Protein AF-L0PFC4-F1 (afdb_monomer_lite)

InterPro domains:
  IPR007235 Glycosyl transferase, family 28, C-terminal [PF04101] (6-121)
  IPR052474 UDP-N-acetylglucosamine transferase subunit [PTHR47043] (3-132)

Foldseek 3Di:
DPQAAEEEEEAPQDADLLSLVLCLDPVNLVVCVVVRHQEYEYARAVNVVSVVPRDHDPSHHYHYDHDDDCVLVSLLSHQEYEYALDPVVLVSNVVNLHAYEYEYDPVPDDPVSVVVVVVCVVVVSYHYDYRDDDD

Sequence (135 aa):
MVKEKTVFVTVGSTRFDALISSIQQKEVQKALIAHGFSKILVQYGNSQNIFNNWESVEGLKVNGFDYSKDIEKAFKESDLIISHAGSGSIIEALELKKQLIVVVNETLMDNHQIELTEEMSRQKYLISSTPKYST

Secondary structure (DSSP, 8-state):
-PPPEEEEEE-TTS--HHHHHHHTSHHHHHHHHHTTEEEEEEE-TT-HHHHHT--PPTT-EEEEE-SSS-HHHHHHH-SEEEEES-HHHHHHHHHTT-EEEEE--TTT--HHHHHHHHHHHHTTSEEEE-PPP--

Radius of gyration: 14.11 Å; chains: 1; bounding box: 44×32×33 Å

pLDDT: mean 78.49, std 12.27, range [37.41, 93.62]

Structure (mmCIF, N/CA/C/O backbone):
data_AF-L0PFC4-F1
#
_entry.id   AF-L0PFC4-F1
#
loop_
_atom_site.group_PDB
_atom_site.id
_atom_site.type_symbol
_atom_site.label_atom_id
_atom_site.label_alt_id
_atom_site.label_comp_id
_atom_site.label_asym_id
_atom_site.label_entity_id
_atom_site.label_seq_id
_atom_site.pdbx_PDB_ins_code
_atom_site.Cartn_x
_atom_site.Cartn_y
_atom_site.Cartn_z
_atom_site.occupancy
_atom_site.B_iso_or_equiv
_atom_site.auth_seq_id
_atom_site.auth_comp_id
_atom_site.auth_asym_id
_atom_site.auth_atom_id
_atom_site.pdbx_PDB_model_num
ATOM 1 N N . MET A 1 1 ? -23.587 3.513 11.338 1.00 47.47 1 MET A N 1
ATOM 2 C CA . MET A 1 1 ? -22.919 3.602 10.021 1.00 47.47 1 MET A CA 1
ATOM 3 C C . MET A 1 1 ? -21.696 2.703 10.079 1.00 47.47 1 MET A C 1
ATOM 5 O O . MET A 1 1 ? -20.915 2.859 11.008 1.00 47.47 1 MET A O 1
ATOM 9 N N . VAL A 1 2 ? -21.576 1.713 9.192 1.00 56.19 2 VAL A N 1
ATOM 10 C CA . VAL A 1 2 ? -20.377 0.858 9.132 1.00 56.19 2 VAL A CA 1
ATOM 11 C C . VAL A 1 2 ? -19.237 1.725 8.600 1.00 56.19 2 VAL A C 1
ATOM 13 O O . VAL A 1 2 ? -19.397 2.363 7.562 1.00 56.19 2 VAL A O 1
ATOM 16 N N . LYS A 1 3 ? -18.128 1.821 9.338 1.00 66.62 3 LYS A N 1
ATOM 17 C CA . LYS A 1 3 ? -16.941 2.564 8.898 1.00 66.62 3 LYS A CA 1
ATOM 18 C C . LYS A 1 3 ? -16.379 1.864 7.654 1.00 66.62 3 LYS A C 1
ATOM 20 O O . LYS A 1 3 ? -16.064 0.678 7.729 1.00 66.62 3 LYS A O 1
ATOM 25 N N . GLU A 1 4 ? -16.286 2.572 6.529 1.00 83.25 4 GLU A N 1
ATOM 26 C CA . GLU A 1 4 ? -15.626 2.061 5.321 1.00 83.25 4 GLU A CA 1
ATOM 27 C C . GLU A 1 4 ? -14.150 1.793 5.646 1.00 83.25 4 GLU A C 1
ATOM 29 O O . GLU A 1 4 ? -13.442 2.713 6.066 1.00 83.25 4 GLU A O 1
ATOM 34 N N . LYS A 1 5 ? -13.684 0.547 5.482 1.00 91.06 5 LYS A N 1
ATOM 35 C CA . LYS A 1 5 ? -12.264 0.235 5.671 1.00 91.06 5 LYS A CA 1
ATOM 36 C C . LYS A 1 5 ? -11.475 0.612 4.426 1.00 91.06 5 LYS A C 1
ATOM 38 O O . LYS A 1 5 ? -11.819 0.179 3.321 1.00 91.06 5 LYS A O 1
ATOM 43 N N . THR A 1 6 ? -10.404 1.376 4.620 1.00 93.00 6 THR A N 1
ATOM 44 C CA . THR A 1 6 ? -9.578 1.905 3.529 1.00 93.00 6 THR A CA 1
ATOM 45 C C . THR A 1 6 ? -8.196 1.266 3.516 1.00 93.00 6 THR A C 1
ATOM 47 O O . THR A 1 6 ? -7.501 1.251 4.534 1.00 93.00 6 THR A O 1
ATOM 50 N N . VAL A 1 7 ? -7.786 0.783 2.344 1.00 93.62 7 VAL A N 1
ATOM 51 C CA . VAL A 1 7 ? -6.409 0.369 2.055 1.00 93.62 7 VAL A CA 1
ATOM 52 C C . VAL A 1 7 ? -5.685 1.528 1.391 1.00 93.62 7 VAL A C 1
ATOM 54 O O . VAL A 1 7 ? -6.167 2.056 0.390 1.00 93.62 7 VAL A O 1
ATOM 57 N N . PHE A 1 8 ? -4.531 1.910 1.919 1.00 92.81 8 PHE A N 1
ATOM 58 C CA . PHE A 1 8 ? -3.635 2.858 1.276 1.00 92.81 8 PHE A CA 1
ATOM 59 C C . PHE A 1 8 ? -2.464 2.114 0.637 1.00 92.81 8 PHE A C 1
ATOM 61 O O . PHE A 1 8 ? -1.798 1.325 1.296 1.00 92.81 8 PHE A O 1
ATOM 68 N N . VAL A 1 9 ? -2.218 2.348 -0.647 1.00 91.12 9 VAL A N 1
ATOM 69 C CA . VAL A 1 9 ? -1.109 1.758 -1.399 1.00 91.12 9 VAL A CA 1
ATOM 70 C C . VAL A 1 9 ? -0.160 2.874 -1.801 1.00 91.12 9 VAL A C 1
ATOM 72 O O . VAL A 1 9 ? -0.593 3.830 -2.440 1.00 91.12 9 VAL A O 1
ATOM 75 N N . THR A 1 10 ? 1.123 2.758 -1.466 1.00 88.38 10 THR A N 1
ATOM 76 C CA . THR A 1 10 ? 2.134 3.760 -1.828 1.00 88.38 10 THR A CA 1
ATOM 77 C C . THR A 1 10 ? 3.365 3.145 -2.480 1.00 88.38 10 THR A C 1
ATOM 79 O O . THR A 1 10 ? 3.970 2.199 -1.972 1.00 88.38 10 THR A O 1
ATOM 82 N N . VAL A 1 11 ? 3.767 3.724 -3.613 1.00 84.06 11 VAL A N 1
ATOM 83 C CA . VAL A 1 11 ? 5.046 3.421 -4.276 1.00 84.06 11 VAL A CA 1
ATOM 84 C C . VAL A 1 11 ? 6.226 4.191 -3.663 1.00 84.06 11 VAL A C 1
ATOM 86 O O . VAL A 1 11 ? 7.367 3.994 -4.062 1.00 84.06 11 VAL A O 1
ATOM 89 N N . GLY A 1 12 ? 5.987 5.040 -2.658 1.00 77.62 12 GLY A N 1
ATOM 90 C CA . GLY A 1 12 ? 7.002 5.911 -2.067 1.00 77.62 12 GLY A CA 1
ATOM 91 C C . GLY A 1 12 ? 7.402 7.054 -3.003 1.00 77.62 12 GLY A C 1
ATOM 92 O O . GLY A 1 12 ? 6.551 7.653 -3.656 1.00 77.62 12 GLY A O 1
ATOM 93 N N . SER A 1 13 ? 8.696 7.378 -3.049 1.00 71.88 13 SER A N 1
ATOM 94 C CA . SER A 1 13 ? 9.275 8.427 -3.906 1.00 71.88 13 SER A CA 1
ATOM 95 C C . SER A 1 13 ? 9.728 7.922 -5.280 1.00 71.88 13 SER A C 1
ATOM 97 O O . SER A 1 13 ? 10.154 8.714 -6.119 1.00 71.88 13 SER A O 1
ATOM 99 N N . THR A 1 14 ? 9.642 6.615 -5.530 1.00 72.56 14 THR A N 1
ATOM 100 C CA . THR A 1 14 ? 10.108 5.973 -6.763 1.00 72.56 14 THR A CA 1
ATOM 101 C C . THR A 1 14 ? 8.937 5.411 -7.567 1.00 72.56 14 THR A C 1
ATOM 103 O O . THR A 1 14 ? 7.791 5.382 -7.117 1.00 72.56 14 THR A O 1
ATOM 106 N N . ARG A 1 15 ? 9.198 5.028 -8.820 1.00 77.88 15 ARG A N 1
ATOM 107 C CA . ARG A 1 15 ? 8.222 4.338 -9.670 1.00 77.88 15 ARG A CA 1
ATOM 108 C C . ARG A 1 15 ? 8.227 2.851 -9.315 1.00 77.88 15 ARG A C 1
ATOM 110 O O . ARG A 1 15 ? 9.290 2.236 -9.329 1.00 77.88 15 ARG A O 1
ATOM 117 N N . PHE A 1 16 ? 7.056 2.272 -9.048 1.00 79.69 16 PHE A N 1
ATOM 118 C CA . PHE A 1 16 ? 6.927 0.838 -8.773 1.00 79.69 16 PHE A CA 1
ATOM 119 C C . PHE A 1 16 ? 5.680 0.238 -9.428 1.00 79.69 16 PHE A C 1
ATOM 121 O O . PHE A 1 16 ? 4.680 -0.094 -8.792 1.00 79.69 16 PHE A O 1
ATOM 128 N N . ASP A 1 17 ? 5.779 0.077 -10.741 1.00 84.31 17 ASP A N 1
ATOM 129 C CA . ASP A 1 17 ? 4.722 -0.439 -11.608 1.00 84.31 17 ASP A CA 1
ATOM 130 C C . ASP A 1 17 ? 4.210 -1.821 -11.192 1.00 84.31 17 ASP A C 1
ATOM 132 O O . ASP A 1 17 ? 3.006 -2.084 -11.241 1.00 84.31 17 ASP A O 1
ATOM 136 N N . ALA A 1 18 ? 5.116 -2.705 -10.762 1.00 82.50 18 ALA A N 1
ATOM 137 C CA . ALA A 1 18 ? 4.769 -4.073 -10.393 1.00 82.50 18 ALA A CA 1
ATOM 138 C C . ALA A 1 18 ? 3.871 -4.127 -9.149 1.00 82.50 18 ALA A C 1
ATOM 140 O O . ALA A 1 18 ? 2.970 -4.964 -9.095 1.00 82.50 18 ALA A O 1
ATOM 141 N N . LEU A 1 19 ? 4.043 -3.212 -8.185 1.00 84.94 19 LEU A N 1
ATOM 142 C CA . LEU A 1 19 ? 3.149 -3.110 -7.030 1.00 84.94 19 LEU A CA 1
ATOM 143 C C . LEU A 1 19 ? 1.732 -2.740 -7.472 1.00 84.94 19 LEU A C 1
ATOM 145 O O . LEU A 1 19 ? 0.781 -3.434 -7.123 1.00 84.94 19 LEU A O 1
ATOM 149 N N . ILE A 1 20 ? 1.587 -1.692 -8.283 1.00 86.44 20 ILE A N 1
ATOM 150 C CA . ILE A 1 20 ? 0.270 -1.237 -8.757 1.00 86.44 20 ILE A CA 1
ATOM 151 C C . ILE A 1 20 ? -0.404 -2.337 -9.582 1.00 86.44 20 ILE A C 1
ATOM 153 O O . ILE A 1 20 ? -1.562 -2.666 -9.331 1.00 86.44 20 ILE A O 1
ATOM 157 N N . SER A 1 21 ? 0.343 -2.972 -10.486 1.00 86.69 21 SER A N 1
ATOM 158 C CA . SER A 1 21 ? -0.148 -4.082 -11.314 1.00 86.69 21 SER A CA 1
ATOM 159 C C . SER A 1 21 ? -0.553 -5.305 -10.480 1.00 86.69 21 SER A C 1
ATOM 161 O O . SER A 1 21 ? -1.490 -6.018 -10.837 1.00 86.69 21 SER A O 1
ATOM 163 N N . SER A 1 22 ? 0.122 -5.547 -9.351 1.00 87.06 22 SER A N 1
ATOM 164 C CA . SER A 1 22 ? -0.222 -6.632 -8.424 1.00 87.06 22 SER A CA 1
ATOM 165 C C . SER A 1 22 ? -1.522 -6.344 -7.673 1.00 87.06 22 SER A C 1
ATOM 167 O O . SER A 1 22 ? -2.359 -7.233 -7.543 1.00 87.06 22 SER A O 1
ATOM 169 N N . ILE A 1 23 ? -1.738 -5.106 -7.212 1.00 89.00 23 ILE A N 1
ATOM 170 C CA . ILE A 1 23 ? -2.991 -4.736 -6.527 1.00 89.00 23 ILE A CA 1
ATOM 171 C C . ILE A 1 23 ? -4.179 -4.684 -7.502 1.00 89.00 23 ILE A C 1
ATOM 173 O O . ILE A 1 23 ? -5.312 -4.959 -7.105 1.00 89.00 23 ILE A O 1
ATOM 177 N N . GLN A 1 24 ? -3.932 -4.399 -8.782 1.00 88.12 24 GLN A N 1
ATOM 178 C CA . GLN A 1 24 ? -4.949 -4.448 -9.835 1.00 88.12 24 GLN A CA 1
ATOM 179 C C . GLN A 1 24 ? -5.501 -5.854 -10.101 1.00 88.12 24 GLN A C 1
ATOM 181 O O . GLN A 1 24 ? -6.605 -5.970 -10.634 1.00 88.12 24 GLN A O 1
ATOM 186 N N . GLN A 1 25 ? -4.794 -6.921 -9.719 1.00 88.44 25 GLN A N 1
ATOM 187 C CA . GLN A 1 25 ? -5.264 -8.289 -9.942 1.00 88.44 25 GLN A CA 1
ATOM 188 C C . GLN A 1 25 ? -6.623 -8.524 -9.268 1.00 88.44 25 GLN A C 1
ATOM 190 O O . GLN A 1 25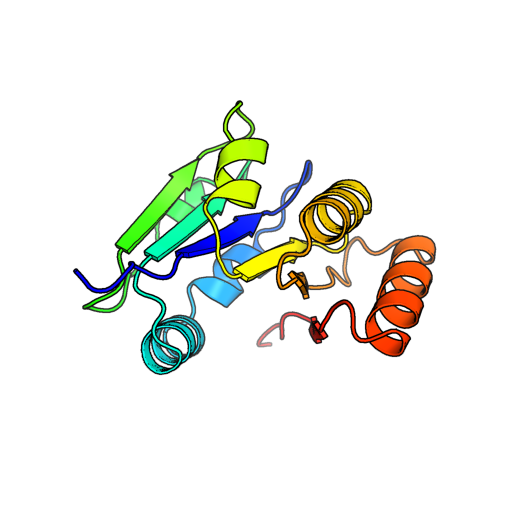 ? -6.840 -8.160 -8.106 1.00 88.44 25 GLN A O 1
ATOM 195 N N . LYS A 1 26 ? -7.557 -9.155 -9.991 1.00 88.75 26 LYS A N 1
ATOM 196 C CA . LYS A 1 26 ? -8.936 -9.370 -9.514 1.00 88.75 26 LYS A CA 1
ATOM 197 C C . LYS A 1 26 ? -8.959 -10.214 -8.241 1.00 88.75 26 LYS A C 1
ATOM 199 O O . LYS A 1 26 ? -9.819 -10.013 -7.390 1.00 88.75 26 LYS A O 1
ATOM 204 N N . GLU A 1 27 ? -8.005 -11.122 -8.085 1.00 88.94 27 GLU A N 1
ATOM 205 C CA . GLU A 1 27 ? -7.800 -11.966 -6.911 1.00 88.94 27 GLU A CA 1
ATOM 206 C C . GLU A 1 27 ? -7.476 -11.123 -5.675 1.00 88.94 27 GLU A C 1
ATOM 208 O O . GLU A 1 27 ? -8.074 -11.330 -4.619 1.00 88.94 27 GLU A O 1
ATOM 213 N N . VAL A 1 28 ? -6.588 -10.132 -5.816 1.00 88.50 28 VAL A N 1
ATOM 214 C CA . VAL A 1 28 ? -6.212 -9.223 -4.724 1.00 88.50 28 VAL A CA 1
ATOM 215 C C . VAL A 1 28 ? -7.385 -8.320 -4.364 1.00 88.50 28 VAL A C 1
ATOM 217 O O . VAL A 1 28 ? -7.736 -8.212 -3.190 1.00 88.50 28 VAL A O 1
ATOM 220 N N . GLN A 1 29 ? -8.061 -7.742 -5.358 1.00 89.81 29 GLN A N 1
ATOM 221 C CA . GLN A 1 29 ? -9.253 -6.922 -5.126 1.00 89.81 29 GLN A CA 1
ATOM 222 C C . GLN A 1 29 ? -10.359 -7.709 -4.400 1.00 89.81 29 GLN A C 1
ATOM 224 O O . GLN A 1 29 ? -10.915 -7.233 -3.410 1.00 89.81 29 GLN A O 1
ATOM 229 N N . LYS A 1 30 ? -10.638 -8.947 -4.828 1.00 88.88 30 LYS A N 1
ATOM 230 C CA . LYS A 1 30 ? -11.607 -9.837 -4.166 1.00 88.88 30 LYS A CA 1
ATOM 231 C C . LYS A 1 30 ? -11.179 -10.203 -2.748 1.00 88.88 30 LYS A C 1
ATOM 233 O O . LYS A 1 30 ? -12.024 -10.226 -1.856 1.00 88.88 30 LYS A O 1
ATOM 238 N N . ALA A 1 31 ? -9.892 -10.465 -2.522 1.00 89.75 31 ALA A N 1
ATOM 239 C CA . ALA A 1 31 ? -9.372 -10.737 -1.188 1.00 89.75 31 ALA A CA 1
ATOM 240 C C . ALA A 1 31 ? -9.573 -9.533 -0.256 1.00 89.75 31 ALA A C 1
ATOM 242 O O . ALA A 1 31 ? -10.012 -9.713 0.878 1.00 89.75 31 ALA A O 1
ATOM 243 N N . LEU A 1 32 ? -9.330 -8.310 -0.733 1.00 90.00 32 LEU A N 1
ATOM 244 C CA . LEU A 1 32 ? -9.571 -7.089 0.038 1.00 90.00 32 LEU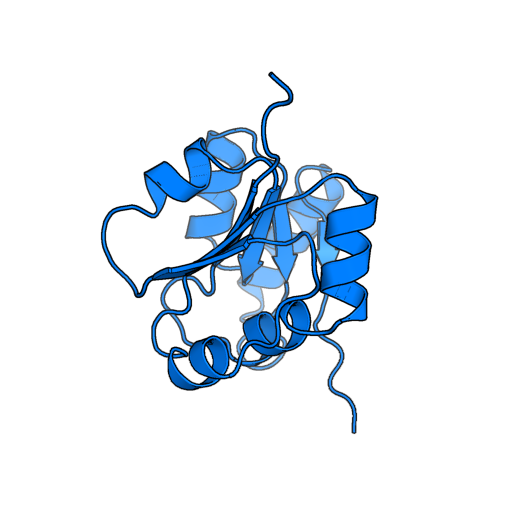 A CA 1
ATOM 245 C C . LEU A 1 32 ? -11.056 -6.927 0.397 1.00 90.00 32 LEU A C 1
ATOM 247 O O . LEU A 1 32 ? -11.381 -6.717 1.567 1.00 90.00 32 LEU A O 1
ATOM 251 N N . ILE A 1 33 ? -11.961 -7.126 -0.563 1.00 89.75 33 ILE A N 1
ATOM 252 C CA . ILE A 1 33 ? -13.411 -7.103 -0.309 1.00 89.75 33 ILE A CA 1
ATOM 253 C C . ILE A 1 33 ? -13.801 -8.161 0.735 1.00 89.75 33 ILE A C 1
ATOM 255 O O . ILE A 1 33 ? -14.534 -7.856 1.675 1.00 89.75 33 ILE A O 1
ATOM 259 N N . ALA A 1 34 ? -13.270 -9.383 0.628 1.00 88.56 34 ALA A N 1
ATOM 260 C CA . ALA A 1 34 ? -13.545 -10.469 1.572 1.00 88.56 34 ALA A CA 1
ATOM 261 C C . ALA A 1 34 ? -13.082 -10.155 3.009 1.00 88.56 34 ALA A C 1
ATOM 263 O O . ALA A 1 34 ? -13.694 -10.619 3.968 1.00 88.56 34 ALA A O 1
ATOM 264 N N . HIS A 1 35 ? -12.047 -9.324 3.172 1.00 88.38 35 HIS A N 1
ATOM 265 C CA . HIS A 1 35 ? -11.581 -8.831 4.476 1.00 88.38 35 HIS A CA 1
ATOM 266 C C . HIS A 1 35 ? -12.316 -7.555 4.949 1.00 88.38 35 HIS A C 1
ATOM 268 O O . HIS A 1 35 ? -11.995 -6.984 6.001 1.00 88.38 35 HIS A O 1
ATOM 274 N N . GLY A 1 36 ? -13.336 -7.122 4.201 1.00 89.69 36 GLY A N 1
ATOM 275 C CA . GLY A 1 36 ? -14.207 -5.995 4.526 1.00 89.69 36 GLY A CA 1
ATOM 276 C C . GLY A 1 36 ? -13.672 -4.632 4.088 1.00 89.69 36 GLY A C 1
ATOM 277 O O . GLY A 1 36 ? -14.152 -3.619 4.594 1.00 89.69 36 GLY A O 1
ATOM 278 N N . PHE A 1 37 ? -12.679 -4.587 3.196 1.00 91.62 37 PHE A N 1
ATOM 279 C CA . PHE A 1 37 ? -12.205 -3.338 2.601 1.00 91.62 37 PHE A CA 1
ATOM 280 C C . PHE A 1 37 ? -13.102 -2.923 1.438 1.00 91.62 37 PHE A C 1
ATOM 282 O O . PHE A 1 37 ? -13.378 -3.710 0.537 1.00 91.62 37 PHE A O 1
ATOM 289 N N . SER A 1 38 ? -13.535 -1.665 1.453 1.00 91.19 38 SER A N 1
ATOM 290 C CA . SER A 1 38 ? -14.443 -1.099 0.447 1.00 91.19 38 SER A CA 1
ATOM 291 C C . SER A 1 38 ? -13.811 0.039 -0.351 1.00 91.19 38 SER A C 1
ATOM 293 O O . SER A 1 38 ? -14.404 0.524 -1.316 1.00 91.19 38 SER A O 1
ATOM 295 N N . LYS A 1 39 ? -12.610 0.484 0.043 1.00 92.88 39 LYS A N 1
ATOM 296 C CA . LYS A 1 39 ? -11.887 1.579 -0.601 1.00 92.88 39 LYS A CA 1
ATOM 297 C C . LYS A 1 39 ? -10.395 1.276 -0.719 1.00 92.88 39 LYS A C 1
ATOM 299 O O . LYS A 1 39 ? -9.769 0.869 0.259 1.00 92.88 39 LYS A O 1
ATOM 304 N N . ILE A 1 40 ? -9.829 1.546 -1.891 1.00 92.31 40 ILE A N 1
ATOM 305 C CA . ILE A 1 40 ? -8.387 1.589 -2.137 1.00 92.31 40 ILE A CA 1
ATOM 306 C C . ILE A 1 40 ? -8.007 3.015 -2.518 1.00 92.31 40 ILE A C 1
ATOM 308 O O . ILE A 1 40 ? -8.613 3.622 -3.401 1.00 92.31 40 ILE A O 1
ATOM 312 N N . LEU A 1 41 ? -6.992 3.541 -1.848 1.00 91.75 41 LEU A N 1
ATOM 313 C CA . LEU A 1 41 ? -6.350 4.800 -2.171 1.00 91.75 41 LEU A CA 1
ATOM 314 C C . LEU A 1 41 ? -4.924 4.509 -2.638 1.00 91.75 41 LEU A C 1
ATOM 316 O O . LEU A 1 41 ? -4.144 3.938 -1.884 1.00 91.75 41 LEU A O 1
ATOM 320 N N . VAL A 1 42 ? -4.585 4.880 -3.867 1.00 90.81 42 VAL A N 1
ATOM 321 C CA . VAL A 1 42 ? -3.297 4.558 -4.489 1.00 90.81 42 VAL A CA 1
ATOM 322 C C . VAL A 1 42 ? -2.500 5.830 -4.731 1.00 90.81 42 VAL A C 1
ATOM 324 O O . VAL A 1 42 ? -2.861 6.654 -5.566 1.00 90.81 42 VAL A O 1
ATOM 327 N N . GLN A 1 43 ? -1.375 5.971 -4.046 1.00 88.94 43 GLN A N 1
ATOM 328 C CA . GLN A 1 43 ? -0.343 6.915 -4.438 1.00 88.94 43 GLN A CA 1
ATOM 329 C C . GLN A 1 43 ? 0.474 6.276 -5.566 1.00 88.94 43 GLN A C 1
ATOM 331 O O . GLN A 1 43 ? 1.357 5.454 -5.313 1.00 88.94 43 GLN A O 1
ATOM 336 N N . TYR A 1 44 ? 0.147 6.610 -6.816 1.00 85.56 44 TYR A N 1
ATOM 337 C CA . TYR A 1 44 ? 0.754 5.989 -8.000 1.00 85.56 44 TYR A CA 1
ATOM 338 C C . TYR A 1 44 ? 2.036 6.695 -8.464 1.00 85.56 44 TYR A C 1
ATOM 340 O O . TYR A 1 44 ? 2.811 6.117 -9.234 1.00 85.56 44 TYR A O 1
ATOM 348 N N . GLY A 1 45 ? 2.275 7.932 -8.014 1.00 84.06 45 GLY A N 1
ATOM 349 C CA . GLY A 1 45 ? 3.459 8.704 -8.385 1.00 84.06 45 GLY A CA 1
ATOM 350 C C . GLY A 1 45 ? 3.597 8.877 -9.904 1.00 84.06 45 GLY A C 1
ATOM 351 O O . GLY A 1 45 ? 2.673 9.333 -10.570 1.00 84.06 45 GLY A O 1
ATOM 352 N N . ASN A 1 46 ? 4.724 8.449 -10.479 1.00 81.88 46 ASN A N 1
ATOM 353 C CA . ASN A 1 46 ? 4.960 8.471 -11.933 1.00 81.88 46 ASN A CA 1
ATOM 354 C C . ASN A 1 46 ? 4.307 7.306 -12.706 1.00 81.88 46 ASN A C 1
ATOM 356 O O . ASN A 1 46 ? 4.499 7.176 -13.913 1.00 81.88 46 ASN A O 1
ATOM 360 N N . SER A 1 47 ? 3.527 6.456 -12.038 1.00 81.88 47 SER A N 1
ATOM 361 C CA . SER A 1 47 ? 2.913 5.253 -12.622 1.00 81.88 47 SER A CA 1
ATOM 362 C C . SER A 1 47 ? 1.451 5.481 -13.048 1.00 81.88 47 SER A C 1
ATOM 364 O O . SER A 1 47 ? 0.658 4.541 -13.119 1.00 81.88 47 SER A O 1
ATOM 366 N N . GLN A 1 48 ? 1.070 6.736 -13.318 1.00 82.00 48 GLN A N 1
ATOM 367 C CA . GLN A 1 48 ? -0.311 7.145 -13.610 1.00 82.00 48 GLN A CA 1
ATOM 368 C C . GLN A 1 48 ? -0.944 6.356 -14.764 1.00 82.00 48 GLN A C 1
ATOM 370 O O . GLN A 1 48 ? -2.109 5.980 -14.689 1.00 82.00 48 GLN A O 1
ATOM 375 N N . ASN A 1 49 ? -0.175 6.048 -15.811 1.00 84.31 49 ASN A N 1
ATOM 376 C CA . ASN A 1 49 ? -0.678 5.294 -16.963 1.00 84.31 49 ASN A CA 1
ATOM 377 C C . ASN A 1 49 ? -1.166 3.887 -16.587 1.00 84.31 49 ASN A C 1
ATOM 379 O O . ASN A 1 49 ? -2.128 3.401 -17.169 1.00 84.31 49 ASN A O 1
ATOM 383 N N . ILE A 1 50 ? -0.530 3.247 -15.604 1.00 83.38 50 ILE A N 1
ATOM 384 C CA . ILE A 1 50 ? -0.942 1.924 -15.117 1.00 83.38 50 ILE A CA 1
ATOM 385 C C . ILE A 1 50 ? -2.195 2.072 -14.266 1.00 83.38 50 ILE A C 1
ATOM 387 O O . ILE A 1 50 ? -3.158 1.336 -14.460 1.00 83.38 50 ILE A O 1
ATOM 391 N N . PHE A 1 51 ? -2.214 3.067 -13.376 1.00 86.19 51 PHE A N 1
ATOM 392 C CA . PHE A 1 51 ? -3.380 3.365 -12.550 1.00 86.19 51 PHE A CA 1
ATOM 393 C C . PHE A 1 51 ? -4.630 3.689 -13.386 1.00 86.19 51 PHE A C 1
ATOM 395 O O . PHE A 1 51 ? -5.718 3.243 -13.047 1.00 86.19 51 PHE A O 1
ATOM 402 N N . ASN A 1 52 ? -4.490 4.402 -14.503 1.00 84.75 52 ASN A N 1
ATOM 403 C CA . ASN A 1 52 ? -5.622 4.753 -15.365 1.00 84.75 52 ASN A CA 1
ATOM 404 C C . ASN A 1 52 ? -6.281 3.536 -16.037 1.00 84.75 52 ASN A C 1
ATOM 406 O O . ASN A 1 52 ? -7.465 3.589 -16.353 1.00 84.75 52 ASN A O 1
ATOM 410 N N . ASN A 1 53 ? -5.545 2.436 -16.216 1.00 83.38 53 ASN A N 1
ATOM 411 C CA . ASN A 1 53 ? -6.062 1.191 -16.793 1.00 83.38 53 ASN A CA 1
ATOM 412 C C . ASN A 1 53 ? -6.673 0.253 -15.731 1.00 83.38 53 ASN A C 1
ATOM 414 O O . ASN A 1 53 ? -6.772 -0.954 -15.948 1.00 83.38 53 ASN A O 1
ATOM 418 N N . TRP A 1 54 ? -7.046 0.776 -14.560 1.00 85.69 54 TRP A N 1
ATOM 419 C CA . TRP A 1 54 ? -7.567 -0.032 -13.460 1.00 85.69 54 TRP A CA 1
ATOM 420 C C . TRP A 1 54 ? -8.996 -0.522 -13.726 1.00 85.69 54 TRP A C 1
ATOM 422 O O . TRP A 1 54 ? -9.946 0.258 -13.728 1.00 85.69 54 TRP A O 1
ATOM 432 N N . GLU A 1 55 ? -9.172 -1.839 -13.827 1.00 85.88 55 GLU A N 1
ATOM 433 C CA . GLU A 1 55 ? -10.492 -2.481 -13.797 1.00 85.88 55 GLU A CA 1
ATOM 434 C C . GLU A 1 55 ? -10.902 -2.792 -12.350 1.00 85.88 55 GLU A C 1
ATOM 436 O O . GLU A 1 55 ? -10.428 -3.766 -11.754 1.00 85.88 55 GLU A O 1
ATOM 441 N N . SER A 1 56 ? -11.755 -1.958 -11.746 1.00 82.88 56 SER A N 1
ATOM 442 C CA . SER A 1 56 ? -12.193 -2.173 -10.361 1.00 82.88 56 SER A CA 1
ATOM 443 C C . SER A 1 56 ? -13.302 -3.220 -10.279 1.00 82.88 56 SER A C 1
ATOM 445 O O . SER A 1 56 ? -14.258 -3.185 -11.052 1.00 82.88 56 SER A O 1
ATOM 447 N N . VAL A 1 57 ? -13.212 -4.125 -9.306 1.00 87.00 57 VAL A N 1
ATOM 448 C CA . VAL A 1 57 ? -14.283 -5.085 -9.000 1.00 87.00 57 VAL A CA 1
ATOM 449 C C . VAL A 1 57 ? -15.473 -4.357 -8.357 1.00 87.00 57 VAL A C 1
ATOM 451 O O . VAL A 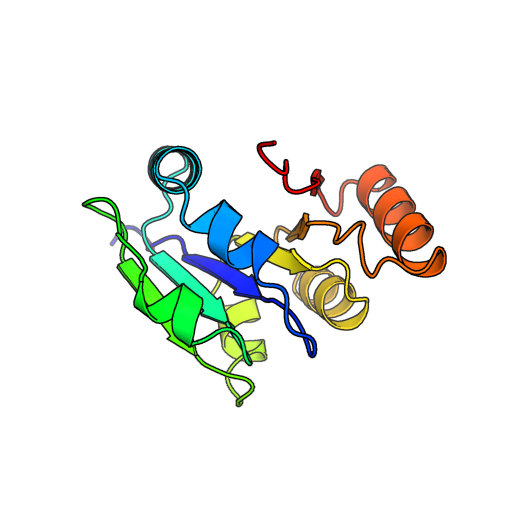1 57 ? -15.293 -3.406 -7.595 1.00 87.00 57 VAL A O 1
ATOM 454 N N . GLU A 1 58 ? -16.699 -4.802 -8.647 1.00 84.56 58 GLU A N 1
ATOM 455 C CA . GLU A 1 58 ? -17.906 -4.256 -8.019 1.00 84.56 58 GLU A CA 1
ATOM 456 C C . GLU A 1 58 ? -17.818 -4.301 -6.484 1.00 84.56 58 GLU A C 1
ATOM 458 O O . GLU A 1 58 ? -17.401 -5.298 -5.893 1.00 84.56 58 GLU A O 1
ATOM 463 N N . GLY A 1 59 ? -18.216 -3.205 -5.833 1.00 81.81 59 GLY A N 1
ATOM 464 C CA . GLY A 1 59 ? -18.133 -3.056 -4.375 1.00 81.81 59 GLY A CA 1
ATOM 465 C C . GLY A 1 59 ? -16.822 -2.454 -3.857 1.00 81.81 59 GLY A C 1
ATOM 466 O O . GLY A 1 59 ? -16.707 -2.227 -2.652 1.00 81.81 59 GLY A O 1
ATOM 467 N N . LEU A 1 60 ? -15.867 -2.136 -4.738 1.00 87.50 60 LEU A N 1
ATOM 468 C CA . LEU A 1 60 ? -14.592 -1.518 -4.381 1.00 87.50 60 LEU A CA 1
ATOM 469 C C . LEU A 1 60 ? -14.434 -0.139 -5.031 1.00 87.50 60 LEU A C 1
ATOM 471 O O . LEU A 1 60 ? -14.433 -0.004 -6.252 1.00 87.50 60 LEU A O 1
ATOM 475 N N . LYS A 1 61 ? -14.266 0.898 -4.209 1.00 90.12 61 LYS A N 1
ATOM 476 C CA . LYS A 1 61 ? -13.958 2.256 -4.680 1.00 90.12 61 LYS A CA 1
ATOM 477 C C . LYS A 1 61 ? -12.449 2.416 -4.810 1.00 90.12 61 LYS A C 1
ATOM 479 O O . LYS A 1 61 ? -11.736 2.209 -3.831 1.00 90.12 61 LYS A O 1
ATOM 484 N N . VAL A 1 62 ? -11.965 2.811 -5.983 1.00 90.38 62 VAL A N 1
ATOM 485 C CA . VAL A 1 62 ? -10.535 3.033 -6.225 1.00 90.38 62 VAL A CA 1
ATOM 486 C C . VAL A 1 62 ? -10.297 4.508 -6.524 1.00 90.38 62 VAL A C 1
ATOM 488 O O . VAL A 1 62 ? -10.879 5.073 -7.445 1.00 90.38 62 VAL A O 1
ATOM 491 N N . ASN A 1 63 ? -9.429 5.131 -5.734 1.00 90.00 63 ASN A N 1
ATOM 492 C CA . ASN A 1 63 ? -8.992 6.511 -5.898 1.00 90.00 63 ASN A CA 1
ATOM 493 C C . ASN A 1 63 ? -7.467 6.534 -5.963 1.00 90.00 63 ASN A C 1
ATOM 495 O O . ASN A 1 63 ? -6.814 5.685 -5.359 1.00 90.00 63 ASN A O 1
ATOM 499 N N . GLY A 1 64 ? -6.886 7.523 -6.634 1.00 87.56 64 GLY A N 1
ATOM 500 C CA . GLY A 1 64 ? -5.438 7.668 -6.657 1.00 87.56 64 GLY A CA 1
ATOM 501 C C . GLY A 1 64 ? -4.978 9.106 -6.802 1.00 87.56 64 GLY A C 1
ATOM 502 O O . GLY A 1 64 ? -5.743 9.966 -7.235 1.00 87.56 64 GLY A O 1
ATOM 503 N N . PHE A 1 65 ? -3.732 9.345 -6.408 1.00 86.38 65 PHE A N 1
ATOM 504 C CA . PHE A 1 65 ? -3.047 10.630 -6.519 1.00 86.38 65 PHE A CA 1
ATOM 505 C C . PHE A 1 65 ? -1.549 10.431 -6.808 1.00 86.38 65 PHE A C 1
ATOM 507 O O . PHE A 1 65 ? -1.024 9.317 -6.725 1.00 86.38 65 PHE A O 1
ATOM 514 N N . ASP A 1 66 ? -0.872 11.514 -7.187 1.00 82.00 66 ASP A N 1
ATOM 515 C CA . ASP A 1 66 ? 0.548 11.545 -7.555 1.00 82.00 66 ASP A CA 1
ATOM 516 C C . ASP A 1 66 ? 1.479 11.654 -6.321 1.00 82.00 66 ASP A C 1
ATOM 518 O O . ASP A 1 66 ? 1.389 10.833 -5.415 1.00 82.00 66 ASP A O 1
ATOM 522 N N . TYR A 1 67 ? 2.414 12.612 -6.275 1.00 67.25 67 TYR A N 1
ATOM 523 C CA . TYR A 1 67 ? 3.361 12.817 -5.170 1.00 67.25 67 TYR A CA 1
ATOM 524 C C . TYR A 1 67 ? 2.953 13.937 -4.180 1.00 67.25 67 TYR A C 1
ATOM 526 O O . TYR A 1 67 ? 3.785 14.374 -3.387 1.00 67.25 67 TYR A O 1
ATOM 534 N N . SER A 1 68 ? 1.706 14.431 -4.191 1.00 66.19 68 SER A N 1
ATOM 535 C CA . SER A 1 68 ? 1.328 15.649 -3.445 1.00 66.19 68 SER A CA 1
ATOM 536 C C . SER A 1 68 ? 0.515 15.458 -2.139 1.00 66.19 68 SER A C 1
ATOM 538 O O . SER A 1 68 ? -0.519 14.795 -2.112 1.00 66.19 68 SER A O 1
ATOM 540 N N . LYS A 1 69 ? 1.006 16.141 -1.084 1.00 56.94 69 LYS A N 1
ATOM 541 C CA . LYS A 1 69 ? 0.436 16.719 0.170 1.00 56.94 69 LYS A CA 1
ATOM 542 C C . LYS A 1 69 ? -0.526 15.962 1.093 1.00 56.94 69 LYS A C 1
ATOM 544 O O . LYS A 1 69 ? -0.574 16.324 2.264 1.00 56.94 69 LYS A O 1
ATOM 549 N N . ASP A 1 70 ? -1.227 14.929 0.651 1.00 69.12 70 ASP A N 1
ATOM 550 C CA . ASP A 1 70 ? -2.183 14.209 1.509 1.00 69.12 70 ASP A CA 1
ATOM 551 C C . ASP A 1 70 ? -1.670 12.836 1.959 1.00 69.12 70 ASP A C 1
ATOM 553 O O . ASP A 1 70 ? -2.443 12.029 2.471 1.00 69.12 70 ASP A O 1
ATOM 557 N N . ILE A 1 71 ? -0.368 12.556 1.811 1.00 80.12 71 ILE A N 1
ATOM 558 C CA . ILE A 1 71 ? 0.200 11.259 2.200 1.00 80.12 71 ILE A CA 1
ATOM 559 C C . ILE A 1 71 ? -0.023 10.986 3.693 1.00 80.12 71 ILE A C 1
ATOM 561 O O . ILE A 1 71 ? -0.605 9.963 4.038 1.00 80.12 71 ILE A O 1
ATOM 565 N N . GLU A 1 72 ? 0.280 11.949 4.567 1.00 81.56 72 GLU A N 1
ATOM 566 C CA . GLU A 1 72 ? 0.044 11.822 6.010 1.00 81.56 72 GLU A CA 1
ATOM 567 C C . GLU A 1 72 ? -1.436 11.581 6.328 1.00 81.56 72 GLU A C 1
ATOM 569 O O . GLU A 1 72 ? -1.791 10.826 7.236 1.00 81.56 72 GLU A O 1
ATOM 574 N N . LYS A 1 73 ? -2.329 12.246 5.587 1.00 84.56 73 LYS A N 1
ATOM 575 C CA . LYS A 1 73 ? -3.774 12.081 5.740 1.00 84.56 73 LYS A CA 1
ATOM 576 C C . LYS A 1 73 ? -4.198 10.683 5.296 1.00 84.56 73 LYS A C 1
ATOM 578 O O . LYS A 1 73 ? -4.954 10.034 6.010 1.00 84.56 73 LYS A O 1
ATOM 583 N N . ALA A 1 74 ? -3.659 10.187 4.186 1.00 86.19 74 ALA A N 1
ATOM 584 C CA . ALA A 1 74 ? -3.879 8.831 3.702 1.00 86.19 74 ALA A CA 1
ATOM 585 C C . ALA A 1 74 ? -3.377 7.777 4.703 1.00 86.19 74 ALA A C 1
ATOM 587 O O . ALA A 1 74 ? -4.091 6.815 4.994 1.00 86.19 74 ALA A O 1
ATOM 588 N N . PHE A 1 75 ? -2.207 7.988 5.309 1.00 86.50 75 PHE A N 1
ATOM 589 C CA . PHE A 1 75 ? -1.696 7.161 6.403 1.00 86.50 75 PHE A CA 1
ATOM 590 C C . PHE A 1 75 ? -2.637 7.181 7.621 1.00 86.50 75 PHE A C 1
ATOM 592 O O . PHE A 1 75 ? -2.978 6.133 8.170 1.00 86.50 75 PHE A O 1
ATOM 599 N N . LYS A 1 76 ? -3.121 8.358 8.037 1.00 85.81 76 LYS A N 1
ATOM 600 C CA . LYS A 1 76 ? -4.020 8.510 9.198 1.00 85.81 76 LYS A CA 1
ATOM 601 C C . LYS A 1 76 ? -5.415 7.923 8.960 1.00 85.81 76 LYS A C 1
ATOM 603 O O . LYS A 1 76 ? -5.968 7.305 9.873 1.00 85.81 76 LYS A O 1
ATOM 608 N N . GLU A 1 77 ? -5.975 8.088 7.767 1.00 87.50 77 GLU A N 1
ATOM 609 C CA . GLU A 1 77 ? -7.338 7.663 7.419 1.00 87.50 77 GLU A CA 1
ATOM 610 C C . GLU A 1 77 ? -7.433 6.195 6.980 1.00 87.50 77 GLU A C 1
ATOM 612 O O . GLU A 1 77 ? -8.523 5.624 7.018 1.00 87.50 77 GLU A O 1
ATOM 617 N N . SER A 1 78 ? -6.316 5.564 6.608 1.00 90.38 78 SER A N 1
ATOM 618 C CA . SER A 1 78 ? -6.285 4.147 6.234 1.00 90.38 78 SER A CA 1
ATOM 619 C C . SER A 1 78 ? -6.268 3.205 7.438 1.00 90.38 78 SER A C 1
ATOM 621 O O . SER A 1 78 ? -5.794 3.534 8.532 1.00 90.38 78 SER A O 1
ATOM 623 N N . ASP A 1 79 ? -6.814 2.008 7.228 1.00 90.62 79 ASP A N 1
ATOM 624 C CA . ASP A 1 79 ? -6.807 0.910 8.196 1.00 90.62 79 ASP A CA 1
ATOM 625 C C . ASP A 1 79 ? -5.711 -0.123 7.865 1.00 90.62 79 ASP A C 1
ATOM 627 O O . ASP A 1 79 ? -5.245 -0.829 8.759 1.00 90.62 79 ASP A O 1
ATOM 631 N N . LEU A 1 80 ? -5.279 -0.179 6.599 1.00 90.50 80 LEU A N 1
ATOM 632 C CA . LEU A 1 80 ? -4.178 -1.004 6.100 1.00 90.50 80 LEU A CA 1
ATOM 633 C C . LEU A 1 80 ? -3.320 -0.192 5.129 1.00 90.50 80 LEU A C 1
ATOM 635 O O . LEU A 1 80 ? -3.860 0.472 4.245 1.00 90.50 80 LEU A O 1
ATOM 639 N N . ILE A 1 81 ? -2.002 -0.299 5.256 1.00 90.81 81 ILE A N 1
ATOM 640 C CA . ILE A 1 81 ? -1.036 0.310 4.344 1.00 90.81 81 ILE A CA 1
ATOM 641 C C . ILE A 1 81 ? -0.278 -0.795 3.619 1.00 90.81 81 ILE A C 1
ATOM 643 O O . ILE A 1 81 ? 0.182 -1.749 4.241 1.00 90.81 81 ILE A O 1
ATOM 647 N N . ILE A 1 82 ? -0.132 -0.652 2.308 1.00 89.81 82 ILE A N 1
ATOM 648 C CA . ILE A 1 82 ? 0.713 -1.487 1.464 1.00 89.81 82 ILE A CA 1
ATOM 649 C C . ILE A 1 82 ? 1.772 -0.575 0.853 1.00 89.81 82 ILE A C 1
ATOM 651 O O . ILE A 1 82 ? 1.447 0.286 0.035 1.00 89.81 82 ILE A O 1
ATOM 655 N N . SER A 1 83 ? 3.031 -0.728 1.248 1.00 85.94 83 SER A N 1
ATOM 656 C CA . SER A 1 83 ? 4.113 0.127 0.756 1.00 85.94 83 SER A CA 1
ATOM 657 C C . SER A 1 83 ? 5.204 -0.685 0.080 1.00 85.94 83 SER A C 1
ATOM 659 O O . SER A 1 83 ? 5.457 -1.833 0.449 1.00 85.94 83 SER A O 1
ATOM 661 N N . HIS A 1 84 ? 5.917 -0.068 -0.864 1.00 79.75 84 HIS A N 1
ATOM 662 C CA . HIS A 1 84 ? 7.271 -0.535 -1.156 1.00 79.75 84 HIS A CA 1
ATOM 663 C C . HIS A 1 84 ? 8.122 -0.393 0.116 1.00 79.75 84 HIS A C 1
ATOM 665 O O . HIS A 1 84 ? 7.843 0.490 0.930 1.00 79.75 84 HIS A O 1
ATOM 671 N N . ALA A 1 85 ? 9.128 -1.244 0.310 1.00 67.75 85 ALA A N 1
ATOM 672 C CA . ALA A 1 85 ? 10.006 -1.284 1.492 1.00 67.75 85 ALA A CA 1
ATOM 673 C C . ALA A 1 85 ? 10.848 -0.007 1.757 1.00 67.75 85 ALA A C 1
ATOM 675 O O . ALA A 1 85 ? 11.888 -0.063 2.409 1.00 67.75 85 ALA A O 1
ATOM 676 N N . GLY A 1 86 ? 10.410 1.159 1.281 1.00 71.25 86 GLY A N 1
ATOM 677 C CA . GLY A 1 86 ? 10.993 2.448 1.597 1.00 71.25 86 GLY A CA 1
ATOM 678 C C . GLY A 1 86 ? 10.944 2.727 3.097 1.00 71.25 86 GLY A C 1
ATOM 679 O O . GLY A 1 86 ? 9.882 2.706 3.723 1.00 71.25 86 GLY A O 1
ATOM 680 N N . SER A 1 87 ? 12.107 3.045 3.660 1.00 69.88 87 SER A N 1
ATOM 681 C CA . SER A 1 87 ? 12.304 3.306 5.089 1.00 69.88 87 SER A CA 1
ATOM 682 C C . SER A 1 87 ? 11.366 4.382 5.647 1.00 69.88 87 SER A C 1
ATOM 684 O O . SER A 1 87 ? 10.835 4.209 6.740 1.00 69.88 87 SER A O 1
ATOM 686 N N . GLY A 1 88 ? 11.094 5.450 4.888 1.00 75.56 88 GLY A N 1
ATOM 687 C CA . GLY A 1 88 ? 10.176 6.518 5.306 1.00 75.56 88 GLY A CA 1
ATOM 688 C C . GLY A 1 88 ? 8.738 6.033 5.516 1.00 75.56 88 GLY A C 1
ATOM 689 O O . GLY A 1 88 ? 8.145 6.301 6.556 1.00 75.56 88 GLY A O 1
ATOM 690 N N . SER A 1 89 ? 8.202 5.250 4.576 1.00 75.94 89 SER A N 1
ATOM 691 C CA . SER A 1 89 ? 6.841 4.704 4.678 1.00 75.94 89 SER A CA 1
ATOM 692 C C . SER A 1 89 ? 6.710 3.675 5.803 1.00 75.94 89 SER A C 1
ATOM 694 O O . SER A 1 89 ? 5.662 3.604 6.444 1.00 75.94 89 SER A O 1
ATOM 696 N N . ILE A 1 90 ? 7.773 2.903 6.062 1.00 78.12 90 ILE A N 1
ATOM 697 C CA . ILE A 1 90 ? 7.824 1.965 7.189 1.00 78.12 90 ILE A CA 1
ATOM 698 C C . ILE A 1 90 ? 7.769 2.737 8.512 1.00 78.12 90 ILE A C 1
ATOM 700 O O . ILE A 1 90 ? 6.913 2.447 9.343 1.00 78.12 90 ILE A O 1
ATOM 704 N N . ILE A 1 91 ? 8.637 3.737 8.697 1.00 79.44 91 ILE A N 1
ATOM 705 C CA . ILE A 1 91 ? 8.691 4.534 9.933 1.00 79.44 91 ILE A CA 1
ATOM 706 C C . ILE A 1 91 ? 7.349 5.227 10.193 1.00 79.44 91 ILE A C 1
ATOM 708 O O . ILE A 1 91 ? 6.803 5.099 11.286 1.00 79.44 91 ILE A O 1
ATOM 712 N N . GLU A 1 92 ? 6.768 5.878 9.186 1.00 81.44 92 GLU A N 1
ATOM 713 C CA . GLU A 1 92 ? 5.506 6.612 9.336 1.00 81.44 92 GLU A CA 1
ATOM 714 C C . GLU A 1 92 ? 4.329 5.687 9.705 1.00 81.44 92 GLU A C 1
ATOM 716 O O . GLU A 1 92 ? 3.526 6.001 10.590 1.00 81.44 92 GLU A O 1
ATOM 721 N N . ALA A 1 93 ? 4.245 4.497 9.099 1.00 81.25 93 ALA A N 1
ATOM 722 C CA . ALA A 1 93 ? 3.236 3.502 9.463 1.00 81.25 93 ALA A CA 1
ATOM 723 C C . ALA A 1 93 ? 3.391 3.007 10.913 1.00 81.25 93 ALA A C 1
ATOM 725 O O . ALA A 1 93 ? 2.389 2.821 11.612 1.00 81.25 93 ALA A O 1
ATOM 726 N N . LEU A 1 94 ? 4.635 2.807 11.365 1.00 78.69 94 LEU A N 1
ATOM 727 C CA . LEU A 1 94 ? 4.950 2.370 12.726 1.00 78.69 94 LEU A CA 1
ATOM 728 C C . LEU A 1 94 ? 4.604 3.446 13.758 1.00 78.69 94 LEU A C 1
ATOM 730 O O . LEU A 1 94 ? 3.951 3.142 14.759 1.00 78.69 94 LEU A O 1
ATOM 734 N N . GLU A 1 95 ? 4.978 4.701 13.502 1.00 82.81 95 GLU A N 1
ATOM 735 C CA . GLU A 1 95 ? 4.650 5.844 14.363 1.00 82.81 95 GLU A CA 1
ATOM 736 C C . GLU A 1 95 ? 3.134 5.994 14.546 1.00 82.81 95 GLU A C 1
ATOM 738 O O . GLU A 1 95 ? 2.645 6.232 15.654 1.00 82.81 95 GLU A O 1
ATOM 743 N N . LEU A 1 96 ? 2.371 5.767 13.473 1.00 83.88 96 LEU A N 1
ATOM 744 C CA . LEU A 1 96 ? 0.910 5.830 13.476 1.00 83.88 96 LEU A CA 1
ATOM 745 C C . LEU A 1 96 ? 0.231 4.526 13.931 1.00 83.88 96 LEU A C 1
ATOM 747 O O . LEU A 1 96 ? -1.003 4.463 13.957 1.00 83.88 96 LEU A O 1
ATOM 751 N N . LYS A 1 97 ? 1.010 3.498 14.308 1.00 83.50 97 LYS A N 1
ATOM 752 C CA . LYS A 1 97 ? 0.545 2.166 14.742 1.00 83.50 97 LYS A CA 1
ATOM 753 C C . LYS A 1 97 ? -0.448 1.533 13.763 1.00 83.50 97 LYS A C 1
ATOM 755 O O . LYS A 1 97 ? -1.468 0.964 14.161 1.00 83.50 97 LYS A O 1
ATOM 760 N N . LYS A 1 98 ? -0.172 1.676 12.470 1.00 85.12 98 LYS A N 1
ATOM 761 C CA . LYS A 1 98 ? -1.008 1.159 11.386 1.00 85.12 98 LYS A CA 1
ATOM 762 C C . LYS A 1 98 ? -0.571 -0.242 10.984 1.00 85.12 98 LYS A C 1
ATOM 764 O O . LYS A 1 98 ? 0.587 -0.613 11.144 1.00 85.12 98 LYS A O 1
ATOM 769 N N . GLN A 1 99 ? -1.504 -1.023 10.442 1.00 86.25 99 GLN A N 1
ATOM 770 C CA . GLN A 1 99 ? -1.150 -2.304 9.835 1.00 86.25 99 GLN A CA 1
ATOM 771 C C . GLN A 1 99 ? -0.397 -2.039 8.534 1.00 86.25 99 GLN A C 1
ATOM 773 O O . GLN A 1 99 ? -0.904 -1.317 7.674 1.00 86.25 99 GLN A O 1
ATOM 778 N N . LEU A 1 100 ? 0.792 -2.623 8.402 1.00 85.19 100 LEU A N 1
ATOM 779 C CA . LEU A 1 100 ? 1.670 -2.429 7.258 1.00 85.19 100 LEU A CA 1
ATOM 780 C C . LEU A 1 100 ? 1.980 -3.767 6.579 1.00 85.19 100 LEU A C 1
ATOM 782 O O . LEU A 1 100 ? 2.456 -4.712 7.213 1.00 85.19 100 LEU A O 1
ATOM 786 N N . ILE A 1 101 ? 1.747 -3.819 5.271 1.00 85.44 101 ILE A N 1
ATOM 787 C CA . ILE A 1 101 ? 2.262 -4.851 4.376 1.00 85.44 101 ILE A CA 1
ATOM 788 C C . ILE A 1 101 ? 3.374 -4.220 3.550 1.00 85.44 101 ILE A C 1
ATOM 790 O O . ILE A 1 101 ? 3.155 -3.248 2.827 1.00 85.44 101 ILE A O 1
ATOM 794 N N . VAL A 1 102 ? 4.565 -4.794 3.643 1.00 82.31 102 VAL A N 1
ATOM 795 C CA . VAL A 1 102 ? 5.708 -4.359 2.851 1.00 82.31 102 VAL A CA 1
ATOM 796 C C . VAL A 1 102 ? 5.828 -5.249 1.629 1.00 82.31 102 VAL A C 1
ATOM 798 O O . VAL A 1 102 ? 6.008 -6.461 1.744 1.00 82.31 102 VAL A O 1
ATOM 801 N N . VAL A 1 103 ? 5.739 -4.634 0.453 1.00 80.69 103 VAL A N 1
ATOM 802 C CA . VAL A 1 103 ? 5.977 -5.298 -0.823 1.00 80.69 103 VAL A CA 1
ATOM 803 C C . VAL A 1 103 ? 7.384 -4.974 -1.285 1.00 80.69 103 VAL A C 1
ATOM 805 O O . VAL A 1 103 ? 7.725 -3.833 -1.596 1.00 80.69 103 VAL A O 1
ATOM 808 N N . VAL A 1 104 ? 8.221 -5.997 -1.305 1.00 73.00 104 VAL A N 1
ATOM 809 C CA . VAL A 1 104 ? 9.629 -5.860 -1.652 1.00 73.00 104 VAL A CA 1
ATOM 810 C C . VAL A 1 104 ? 9.781 -5.749 -3.168 1.00 73.00 104 VAL A C 1
ATOM 812 O O . VAL A 1 104 ? 9.254 -6.572 -3.915 1.00 73.00 104 VAL A O 1
ATOM 815 N N . ASN A 1 105 ? 10.515 -4.734 -3.632 1.00 69.81 105 ASN A N 1
ATOM 816 C CA . ASN A 1 105 ? 10.902 -4.635 -5.034 1.00 69.81 105 ASN A CA 1
ATOM 817 C C . ASN A 1 105 ? 12.265 -5.294 -5.260 1.00 69.81 105 ASN A C 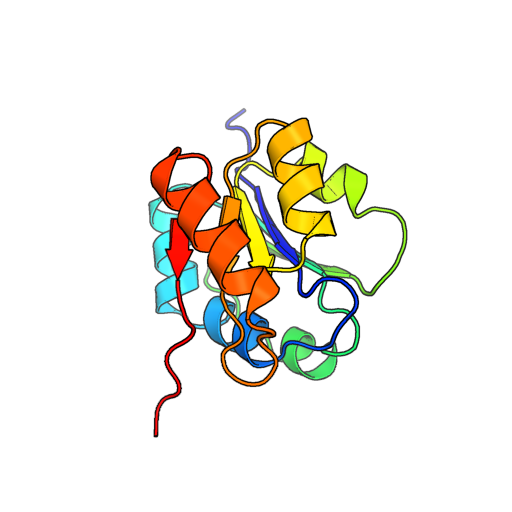1
ATOM 819 O O . ASN A 1 105 ? 13.286 -4.624 -5.154 1.00 69.81 105 ASN A O 1
ATOM 823 N N . GLU A 1 106 ? 12.283 -6.571 -5.632 1.00 65.31 106 GLU A N 1
ATOM 824 C CA . GLU A 1 106 ? 13.522 -7.334 -5.864 1.00 65.31 106 GLU A CA 1
ATOM 825 C C . GLU A 1 106 ? 14.453 -6.711 -6.925 1.00 65.31 106 GLU A C 1
ATOM 827 O O . GLU A 1 106 ? 15.654 -6.951 -6.900 1.00 65.31 106 GLU A O 1
ATOM 832 N N . THR A 1 107 ? 13.932 -5.880 -7.838 1.00 60.75 107 THR A N 1
ATOM 833 C CA . THR A 1 107 ? 14.734 -5.264 -8.917 1.00 60.75 107 THR A CA 1
ATOM 834 C C . THR A 1 107 ? 15.507 -4.015 -8.491 1.00 60.75 107 THR A C 1
ATOM 836 O O . THR A 1 107 ? 16.459 -3.627 -9.161 1.00 60.75 107 THR A O 1
ATOM 839 N N . LEU A 1 108 ? 15.094 -3.376 -7.394 1.00 59.59 108 LEU A N 1
ATOM 840 C CA . LEU A 1 108 ? 15.653 -2.118 -6.880 1.00 59.59 108 LEU A CA 1
ATOM 841 C C . LEU A 1 108 ? 16.092 -2.241 -5.412 1.00 59.59 108 LEU A C 1
ATOM 843 O O . LEU A 1 108 ? 16.380 -1.234 -4.770 1.00 59.59 108 LEU A O 1
ATOM 847 N N . MET A 1 109 ? 16.084 -3.454 -4.855 1.00 53.78 109 MET A N 1
ATOM 848 C CA . MET A 1 109 ? 16.325 -3.661 -3.434 1.00 53.78 109 MET A CA 1
ATOM 849 C C . MET A 1 109 ? 17.807 -3.506 -3.096 1.00 53.78 109 MET A C 1
ATOM 851 O O . MET A 1 109 ? 18.630 -4.330 -3.487 1.00 53.78 109 MET A O 1
ATOM 855 N N . ASP A 1 110 ? 18.132 -2.488 -2.304 1.00 59.00 110 ASP A N 1
ATOM 856 C CA . ASP A 1 110 ? 19.408 -2.432 -1.595 1.00 59.00 110 ASP A CA 1
ATOM 857 C C . ASP A 1 110 ? 19.366 -3.360 -0.373 1.00 59.00 110 ASP A C 1
ATOM 859 O O . ASP A 1 110 ? 18.359 -3.415 0.341 1.00 59.00 110 ASP A O 1
ATOM 863 N N . ASN A 1 111 ? 20.481 -4.036 -0.073 1.00 55.78 111 ASN A N 1
ATOM 864 C CA . ASN A 1 111 ? 20.609 -4.981 1.050 1.00 55.78 111 ASN A CA 1
ATOM 865 C C . ASN A 1 111 ? 20.134 -4.406 2.401 1.00 55.78 111 ASN A C 1
ATOM 867 O O . ASN A 1 111 ? 19.630 -5.139 3.248 1.00 55.78 111 ASN A O 1
ATOM 871 N N . HIS A 1 112 ? 20.231 -3.088 2.591 1.00 58.94 112 HIS A N 1
ATOM 872 C CA . HIS A 1 112 ? 19.782 -2.408 3.808 1.00 58.94 112 HIS A CA 1
ATOM 873 C C . HIS A 1 112 ? 18.260 -2.453 4.032 1.00 58.94 112 HIS A C 1
ATOM 875 O O . HIS A 1 112 ? 17.807 -2.407 5.174 1.00 58.94 112 HIS A O 1
ATOM 881 N N . GLN A 1 113 ? 17.448 -2.551 2.973 1.00 58.69 113 GLN A N 1
ATOM 882 C CA . GLN A 1 113 ? 15.987 -2.634 3.105 1.00 58.69 113 GLN A CA 1
ATOM 883 C C . GLN A 1 113 ? 15.522 -4.042 3.508 1.00 58.69 113 GLN A C 1
ATOM 885 O O . GLN A 1 113 ? 14.459 -4.182 4.119 1.00 58.69 113 GLN A O 1
ATOM 890 N N . ILE A 1 114 ? 16.321 -5.076 3.203 1.00 64.69 114 ILE A N 1
ATOM 891 C CA . ILE A 1 114 ? 16.051 -6.469 3.594 1.00 64.69 114 ILE A CA 1
ATOM 892 C C . ILE A 1 114 ? 16.117 -6.578 5.109 1.00 64.69 114 ILE A C 1
ATOM 894 O O . ILE A 1 114 ? 15.140 -6.975 5.733 1.00 64.69 114 ILE A O 1
ATOM 898 N N . GLU A 1 115 ? 17.226 -6.131 5.695 1.00 64.69 115 GLU A N 1
ATOM 899 C CA . GLU A 1 115 ? 17.485 -6.243 7.131 1.00 64.69 115 GLU A CA 1
ATOM 900 C C . GLU A 1 115 ? 16.411 -5.524 7.964 1.00 64.69 115 GLU A C 1
ATOM 902 O O . GLU A 1 115 ? 15.890 -6.079 8.931 1.00 64.69 115 GLU A O 1
ATOM 907 N N . LEU A 1 116 ? 15.989 -4.326 7.534 1.00 64.38 116 LEU A N 1
ATOM 908 C CA . LEU A 1 116 ? 14.899 -3.594 8.184 1.00 64.38 116 LEU A CA 1
ATOM 909 C C . LEU A 1 116 ? 13.559 -4.339 8.073 1.00 64.38 116 LEU A C 1
ATOM 911 O O . LEU A 1 116 ? 12.804 -4.405 9.042 1.00 64.38 116 LEU A O 1
ATOM 915 N N . THR A 1 117 ? 13.253 -4.902 6.904 1.00 64.12 117 THR A N 1
ATOM 916 C CA . THR A 1 117 ? 12.000 -5.638 6.676 1.00 64.12 117 THR A CA 1
ATOM 917 C C . THR A 1 117 ? 11.965 -6.936 7.486 1.00 64.12 117 THR A C 1
ATOM 919 O O . THR A 1 117 ? 10.946 -7.249 8.104 1.00 64.12 117 THR A O 1
ATOM 922 N N . GLU A 1 118 ? 13.073 -7.675 7.525 1.00 69.31 118 GLU A N 1
ATOM 923 C CA . GLU A 1 118 ? 13.219 -8.919 8.285 1.00 69.31 118 GLU A CA 1
ATOM 924 C C . GLU A 1 118 ? 13.104 -8.679 9.791 1.00 69.31 118 GLU A C 1
ATOM 926 O O . GLU A 1 118 ? 12.330 -9.362 10.467 1.00 69.31 118 GLU A O 1
ATOM 931 N N . GLU A 1 119 ? 13.800 -7.669 10.316 1.00 66.44 119 GLU A N 1
ATOM 932 C CA . GLU A 1 119 ? 13.764 -7.340 11.740 1.00 66.44 119 GLU A CA 1
ATOM 933 C C . GLU A 1 119 ? 12.359 -6.903 12.182 1.00 66.44 119 GLU A C 1
ATOM 935 O O . GLU A 1 119 ? 11.845 -7.349 13.211 1.00 66.44 119 GLU A O 1
ATOM 940 N N . MET A 1 120 ? 11.677 -6.098 11.367 1.00 66.62 120 MET A N 1
ATOM 941 C CA . MET A 1 120 ? 10.320 -5.637 11.668 1.00 66.62 120 MET A CA 1
ATOM 942 C C . MET A 1 120 ?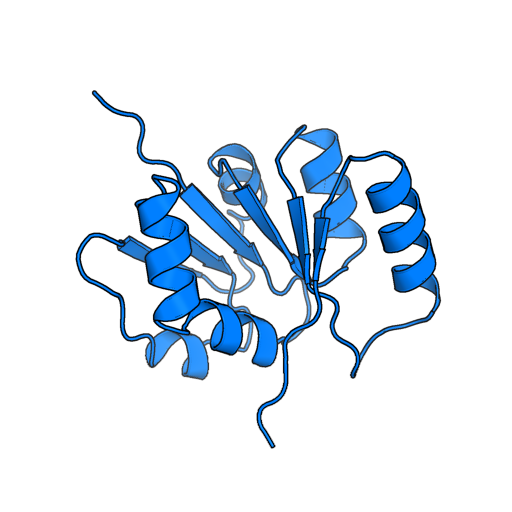 9.271 -6.745 11.522 1.00 66.62 120 MET A C 1
ATOM 944 O O . MET A 1 120 ? 8.315 -6.799 12.305 1.00 66.62 120 MET A O 1
ATOM 948 N N . SER A 1 121 ? 9.448 -7.661 10.564 1.00 68.25 121 SER A N 1
ATOM 949 C CA . SER A 1 121 ? 8.598 -8.848 10.444 1.00 68.25 121 SER A CA 1
ATOM 950 C C . SER A 1 121 ? 8.778 -9.779 11.646 1.00 68.25 121 SER A C 1
ATOM 952 O O . SER A 1 121 ? 7.790 -10.232 12.232 1.00 68.25 121 SER A O 1
ATOM 954 N N . ARG A 1 122 ? 10.023 -9.974 12.107 1.00 70.31 122 ARG A N 1
ATOM 955 C CA . ARG A 1 122 ? 10.343 -10.732 13.326 1.00 70.31 122 ARG A CA 1
ATOM 956 C C . ARG A 1 122 ? 9.658 -10.150 14.561 1.00 70.31 122 ARG A C 1
ATOM 958 O O . ARG A 1 122 ? 9.147 -10.898 15.395 1.00 70.31 122 ARG A O 1
ATOM 965 N N . GLN A 1 123 ? 9.596 -8.825 14.657 1.00 66.75 123 GLN A N 1
ATOM 966 C CA . GLN A 1 123 ? 8.923 -8.121 15.750 1.00 66.75 123 GLN A CA 1
ATOM 967 C C . GLN A 1 123 ? 7.390 -8.019 15.578 1.00 66.75 123 GLN A C 1
ATOM 969 O O . GLN A 1 123 ? 6.720 -7.407 16.406 1.00 66.75 123 GLN A O 1
ATOM 974 N N . LYS A 1 124 ? 6.812 -8.675 14.554 1.00 70.81 124 LYS A N 1
ATOM 975 C CA . LYS A 1 124 ? 5.371 -8.701 14.222 1.00 70.81 124 LYS A CA 1
ATOM 976 C C . LYS A 1 124 ? 4.763 -7.327 13.928 1.00 70.81 124 LYS A C 1
ATOM 978 O O . LYS A 1 124 ? 3.548 -7.160 14.027 1.00 70.81 124 LYS A O 1
ATOM 983 N N . TYR A 1 125 ? 5.590 -6.358 13.546 1.00 59.56 125 TYR A N 1
ATOM 984 C CA . TYR A 1 125 ? 5.111 -5.032 13.172 1.00 59.56 125 TYR A CA 1
ATOM 985 C C . TYR A 1 125 ? 4.646 -4.953 11.714 1.00 59.56 125 TYR A C 1
ATOM 987 O O . TYR A 1 125 ? 3.831 -4.093 11.389 1.00 59.56 125 TYR A O 1
ATOM 995 N N . LEU A 1 126 ? 5.122 -5.851 10.841 1.00 64.38 126 LEU A N 1
ATOM 996 C CA . LEU A 1 126 ? 4.726 -5.900 9.432 1.00 64.38 126 LEU A CA 1
ATOM 997 C C . LEU A 1 126 ? 4.705 -7.321 8.855 1.00 64.38 126 LEU A C 1
ATOM 999 O O . LEU A 1 126 ? 5.347 -8.235 9.377 1.00 64.38 126 LEU A O 1
ATOM 1003 N N . ILE A 1 127 ? 3.986 -7.484 7.743 1.00 73.19 127 ILE A N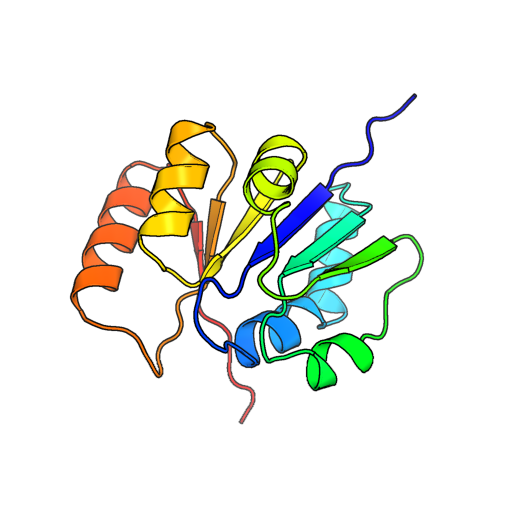 1
ATOM 1004 C CA . ILE A 1 127 ? 4.031 -8.683 6.893 1.00 73.19 127 ILE A CA 1
ATOM 1005 C C . ILE A 1 127 ? 4.772 -8.320 5.605 1.00 73.19 127 ILE A C 1
ATOM 1007 O O . ILE A 1 127 ? 4.398 -7.359 4.935 1.00 73.19 127 ILE A O 1
ATOM 1011 N N . SER A 1 128 ? 5.809 -9.078 5.251 1.00 64.44 128 SER A N 1
ATOM 1012 C CA . SER A 1 128 ? 6.526 -8.920 3.985 1.00 64.44 128 SER A CA 1
ATOM 1013 C C . SER A 1 128 ? 5.948 -9.836 2.901 1.00 64.44 128 SER A C 1
ATOM 1015 O O . SER A 1 128 ? 5.509 -10.953 3.174 1.00 64.44 128 SER A O 1
ATOM 1017 N N . SER A 1 129 ? 5.921 -9.356 1.659 1.00 68.44 129 SER A N 1
ATOM 1018 C CA . SER A 1 129 ? 5.528 -10.131 0.478 1.00 68.44 129 SER A CA 1
ATOM 1019 C C . SER A 1 129 ? 6.315 -9.656 -0.746 1.00 68.44 129 SER A C 1
ATOM 1021 O O . SER A 1 129 ? 6.714 -8.494 -0.813 1.00 68.44 129 SER A O 1
ATOM 1023 N N . THR A 1 130 ? 6.544 -10.530 -1.723 1.00 66.75 130 THR A N 1
ATOM 1024 C CA . THR A 1 130 ? 7.169 -10.173 -3.006 1.00 66.75 130 THR A CA 1
ATOM 1025 C C . THR A 1 130 ? 6.143 -10.299 -4.136 1.00 66.75 130 THR A C 1
ATOM 1027 O O . THR A 1 130 ? 5.319 -11.222 -4.129 1.00 66.75 130 THR A O 1
ATOM 1030 N N . PRO A 1 131 ? 6.124 -9.368 -5.107 1.00 61.88 131 PRO A N 1
ATOM 1031 C CA . PRO A 1 131 ? 5.245 -9.490 -6.259 1.00 61.88 131 PRO A CA 1
ATOM 1032 C C . PRO A 1 131 ? 5.732 -10.648 -7.141 1.00 61.88 131 PRO A C 1
ATOM 1034 O O . PRO A 1 131 ? 6.890 -10.682 -7.551 1.00 61.88 131 PRO A O 1
ATOM 1037 N N . LYS A 1 132 ? 4.853 -11.611 -7.446 1.00 57.03 132 LYS A N 1
ATOM 1038 C CA . LYS A 1 132 ? 5.170 -12.688 -8.396 1.00 57.03 132 LYS A CA 1
ATOM 1039 C C . LYS A 1 132 ? 5.133 -12.143 -9.823 1.00 57.03 132 LYS A C 1
ATOM 1041 O O . LYS A 1 132 ? 4.071 -11.757 -10.303 1.00 57.03 132 LYS A O 1
ATOM 1046 N N . TYR A 1 133 ? 6.265 -12.181 -10.516 1.00 43.28 133 TYR A N 1
ATOM 1047 C CA . TYR A 1 133 ? 6.319 -11.975 -11.963 1.00 43.28 133 TYR A CA 1
ATOM 1048 C C . TYR A 1 133 ? 5.767 -13.231 -12.655 1.00 43.28 133 TYR A C 1
ATOM 1050 O O . TYR A 1 133 ? 6.338 -14.311 -12.504 1.00 43.28 133 TYR A O 1
ATOM 1058 N N . SER A 1 134 ? 4.651 -13.135 -13.387 1.00 41.00 134 SER A N 1
ATOM 1059 C CA . SER A 1 134 ? 4.266 -14.224 -14.294 1.00 41.00 134 SER A CA 1
ATOM 1060 C C . SER A 1 134 ? 5.201 -14.185 -15.502 1.00 41.00 134 SER A C 1
ATOM 1062 O O . SER A 1 134 ? 5.211 -13.188 -16.225 1.00 41.00 134 SER A O 1
ATOM 1064 N N . THR A 1 135 ? 6.007 -15.232 -15.677 1.00 37.41 135 THR A N 1
ATOM 1065 C CA . THR A 1 135 ? 6.726 -15.502 -16.935 1.00 37.41 135 THR A CA 1
ATOM 1066 C C . THR A 1 135 ? 5.749 -15.980 -17.999 1.00 37.41 135 THR A C 1
ATOM 1068 O O . THR A 1 135 ? 4.813 -16.723 -17.621 1.00 37.41 135 THR A O 1
#

Organism: Pneumocystis jirovecii (NCBI:txid42068)